Protein AF-A0A969BKU1-F1 (afdb_monomer_lite)

Structure (mmCIF, N/CA/C/O backbone):
data_AF-A0A969BKU1-F1
#
_entry.id   AF-A0A969BKU1-F1
#
loop_
_atom_site.group_PDB
_atom_site.id
_atom_site.type_symbol
_atom_site.label_atom_id
_atom_site.label_alt_id
_atom_site.label_comp_id
_atom_site.label_asym_id
_atom_site.label_entity_id
_atom_site.label_seq_id
_atom_site.pdbx_PDB_ins_code
_atom_site.Cartn_x
_atom_site.Cartn_y
_atom_site.Cartn_z
_atom_site.occupancy
_atom_site.B_iso_or_equiv
_atom_site.auth_seq_id
_atom_site.auth_comp_id
_atom_site.auth_asym_id
_atom_site.auth_atom_id
_atom_site.pdbx_PDB_model_num
ATOM 1 N N . MET A 1 1 ? -5.180 -2.211 26.835 1.00 68.56 1 MET A N 1
ATOM 2 C CA . MET A 1 1 ? -4.235 -1.413 26.022 1.00 68.56 1 MET A CA 1
ATOM 3 C C . MET A 1 1 ? -5.049 -0.366 25.286 1.00 68.56 1 MET A C 1
ATOM 5 O O . MET A 1 1 ? -6.068 -0.729 24.716 1.00 68.56 1 MET A O 1
ATOM 9 N N . HIS A 1 2 ? -4.670 0.909 25.369 1.00 90.38 2 HIS A N 1
ATOM 10 C CA . HIS A 1 2 ? -5.430 2.012 24.774 1.00 90.38 2 HIS A CA 1
ATOM 11 C C . HIS A 1 2 ? -4.568 2.730 23.740 1.00 90.38 2 HIS A C 1
ATOM 13 O O . HIS A 1 2 ? -3.376 2.930 23.966 1.00 90.38 2 HIS A O 1
ATOM 19 N N . ILE A 1 3 ? -5.175 3.102 22.614 1.00 93.00 3 ILE A N 1
ATOM 20 C CA . ILE A 1 3 ? -4.537 3.902 21.568 1.00 93.00 3 ILE A CA 1
ATOM 21 C C . ILE A 1 3 ? -4.876 5.369 21.842 1.00 93.00 3 ILE A C 1
ATOM 23 O O . ILE A 1 3 ? -6.046 5.702 22.023 1.00 93.00 3 ILE A O 1
ATOM 27 N N . VAL A 1 4 ? -3.863 6.237 21.865 1.00 95.25 4 VAL A N 1
ATOM 28 C CA . VAL A 1 4 ? -4.034 7.692 21.980 1.00 95.25 4 VAL A CA 1
ATOM 29 C C . VAL A 1 4 ? -3.504 8.330 20.700 1.00 95.25 4 VAL A C 1
ATOM 31 O O . VAL A 1 4 ? -2.319 8.228 20.399 1.00 95.25 4 VAL A O 1
ATOM 34 N N . GLU A 1 5 ? -4.390 8.966 19.939 1.00 94.81 5 GLU A N 1
ATOM 35 C CA . GLU A 1 5 ? -4.063 9.705 18.716 1.00 94.81 5 GLU A CA 1
ATOM 36 C C . GLU A 1 5 ? -4.125 11.211 19.009 1.00 94.81 5 GLU A C 1
ATOM 38 O O . GLU A 1 5 ? -5.007 11.684 19.727 1.00 94.81 5 GLU A O 1
ATOM 43 N N . LYS A 1 6 ? -3.157 11.961 18.477 1.00 94.56 6 LYS A N 1
ATOM 44 C CA . LYS A 1 6 ? -2.997 13.399 18.725 1.00 94.56 6 LYS A CA 1
ATOM 45 C C . LYS A 1 6 ? -4.032 14.221 17.959 1.00 94.56 6 LYS A C 1
ATOM 47 O O . LYS A 1 6 ? -4.467 15.267 18.437 1.00 94.56 6 LYS A O 1
ATOM 52 N N . GLU A 1 7 ? -4.381 13.785 16.754 1.00 93.44 7 GLU A N 1
ATOM 53 C CA . GLU A 1 7 ? -5.228 14.533 15.824 1.00 93.44 7 GLU A CA 1
ATOM 54 C C . GLU A 1 7 ? -6.645 13.947 15.714 1.00 93.44 7 GLU A C 1
ATOM 56 O O . GLU A 1 7 ? -6.874 12.759 15.923 1.00 93.44 7 GLU A O 1
ATOM 61 N N . LYS A 1 8 ? -7.630 14.779 15.355 1.00 91.56 8 LYS A N 1
ATOM 62 C CA . LYS A 1 8 ? -9.003 14.307 15.117 1.00 91.56 8 LYS A CA 1
ATOM 63 C C . LYS A 1 8 ? -9.130 13.709 13.716 1.00 91.56 8 LYS A C 1
ATOM 65 O O . LYS A 1 8 ? -8.671 14.308 12.745 1.00 91.56 8 LYS A O 1
ATOM 70 N N . PHE A 1 9 ? -9.797 12.562 13.605 1.00 91.38 9 PHE A N 1
ATOM 71 C CA . PHE A 1 9 ? -10.155 11.975 12.314 1.00 91.38 9 PHE A CA 1
ATOM 72 C C . PHE A 1 9 ? -11.435 12.600 11.725 1.00 91.38 9 PHE A C 1
ATOM 74 O O . PHE A 1 9 ? -12.322 12.987 12.488 1.00 91.38 9 PHE A O 1
ATOM 81 N N . PRO A 1 10 ? -11.567 12.647 10.385 1.00 90.88 10 PRO A N 1
ATOM 82 C CA . PRO A 1 10 ? -10.549 12.291 9.396 1.00 90.88 10 PRO A CA 1
ATOM 83 C C . PRO A 1 10 ? -9.520 13.423 9.216 1.00 90.88 10 PRO A C 1
ATOM 85 O O . PRO A 1 10 ? -9.860 14.603 9.257 1.00 90.88 10 PRO A O 1
ATOM 88 N N . ARG A 1 11 ? -8.252 13.061 8.994 1.00 89.44 11 ARG A N 1
ATOM 89 C CA . ARG A 1 11 ? -7.144 14.011 8.802 1.00 89.44 11 ARG A CA 1
ATOM 90 C C . ARG A 1 11 ? -6.374 13.723 7.523 1.00 89.44 11 ARG A C 1
ATOM 92 O O . ARG A 1 11 ? -6.317 12.583 7.066 1.00 89.44 11 ARG A O 1
ATOM 99 N N . PHE A 1 12 ? -5.742 14.752 6.974 1.00 89.50 12 PHE A N 1
ATOM 100 C CA . PHE A 1 12 ? -4.910 14.617 5.787 1.00 89.50 12 PHE A CA 1
ATOM 101 C C . PHE A 1 12 ? -3.502 14.135 6.148 1.00 89.50 12 PHE A C 1
ATOM 103 O O . PHE A 1 12 ? -2.813 14.768 6.945 1.00 89.50 12 PHE A O 1
ATOM 110 N N . VAL A 1 13 ? -3.056 13.049 5.514 1.00 88.31 13 VAL A N 1
ATOM 111 C CA . VAL A 1 13 ? -1.678 12.544 5.582 1.00 88.31 13 VAL A CA 1
ATOM 112 C C . VAL A 1 13 ? -1.242 12.098 4.187 1.00 88.31 13 VAL A C 1
ATOM 114 O O . VAL A 1 13 ? -2.039 11.559 3.421 1.00 88.31 13 VAL A O 1
ATOM 117 N N . ILE A 1 14 ? 0.023 12.350 3.845 1.00 87.75 14 ILE A N 1
ATOM 118 C CA . ILE A 1 14 ? 0.625 11.891 2.587 1.00 87.75 14 ILE A CA 1
ATOM 119 C C . ILE A 1 14 ? 0.909 10.383 2.639 1.00 87.75 14 ILE A C 1
ATOM 121 O O . ILE A 1 14 ? 1.280 9.862 3.685 1.00 87.75 14 ILE A O 1
ATOM 125 N N . GLY A 1 15 ? 0.776 9.693 1.504 1.00 88.75 15 GLY A N 1
ATOM 126 C CA . GLY A 1 15 ? 0.973 8.237 1.427 1.00 88.75 15 GLY A CA 1
ATOM 127 C C . GLY A 1 15 ? -0.214 7.488 0.825 1.00 88.75 15 GLY A C 1
ATOM 128 O O . GLY A 1 15 ? -0.618 6.451 1.330 1.00 88.75 15 GLY A O 1
ATOM 129 N N . GLU A 1 16 ? -0.788 8.010 -0.260 1.00 91.06 16 GLU A N 1
ATOM 130 C CA . GLU A 1 16 ? -2.015 7.462 -0.861 1.00 91.06 16 GLU A CA 1
ATOM 131 C C . GLU A 1 16 ? -1.768 6.198 -1.713 1.00 91.06 16 GLU A C 1
ATOM 133 O O . GLU A 1 16 ? -2.714 5.563 -2.164 1.00 91.06 16 GLU A O 1
ATOM 138 N N . SER A 1 17 ? -0.512 5.833 -1.992 1.00 90.75 17 SER A N 1
ATOM 139 C CA . SER A 1 17 ? -0.150 4.716 -2.876 1.00 90.75 17 SER A CA 1
ATOM 140 C C . SER A 1 17 ? 0.319 3.503 -2.072 1.00 90.75 17 SE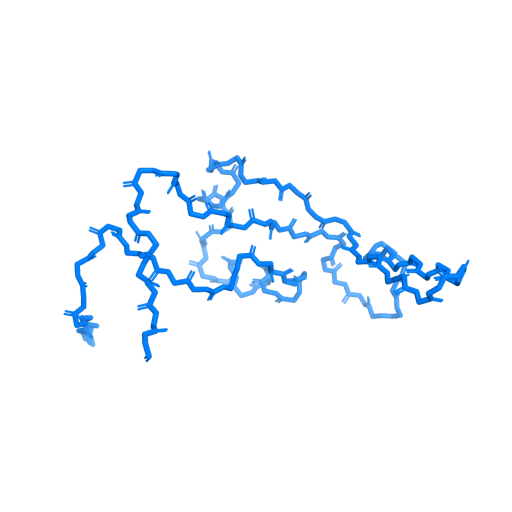R A C 1
ATOM 142 O O . SER A 1 17 ? 1.498 3.431 -1.726 1.00 90.75 17 SER A O 1
ATOM 144 N N . LEU A 1 18 ? -0.564 2.527 -1.850 1.00 91.06 18 LEU A N 1
ATOM 145 C CA . LEU A 1 18 ? -0.211 1.290 -1.152 1.00 91.06 18 LEU A CA 1
ATOM 146 C C . LEU A 1 18 ? 0.539 0.309 -2.074 1.00 91.06 18 LEU A C 1
ATOM 148 O O . LEU A 1 18 ? 0.635 0.492 -3.301 1.00 91.06 18 LEU A O 1
ATOM 152 N N . LEU A 1 19 ? 1.105 -0.720 -1.441 1.00 92.69 19 LEU A N 1
ATOM 153 C CA . LEU A 1 19 ? 1.758 -1.865 -2.070 1.00 92.69 19 LEU A CA 1
ATOM 154 C C . LEU A 1 19 ? 0.986 -3.155 -1.749 1.00 92.69 19 LEU A C 1
ATOM 156 O O . LEU A 1 19 ? 0.387 -3.241 -0.674 1.00 92.69 19 LEU A O 1
ATOM 160 N N . PRO A 1 20 ? 1.040 -4.181 -2.620 1.00 91.19 20 PRO A N 1
ATOM 161 C CA . PRO A 1 20 ? 0.318 -5.436 -2.397 1.00 91.19 20 PRO A CA 1
ATOM 162 C C . PRO A 1 20 ? 0.670 -6.142 -1.083 1.00 91.19 20 PRO A C 1
ATOM 164 O O . PRO A 1 20 ? -0.198 -6.730 -0.450 1.00 91.19 20 PRO A O 1
ATOM 167 N N . ARG A 1 21 ? 1.905 -5.992 -0.590 1.00 91.19 21 ARG A N 1
ATOM 168 C CA . ARG A 1 21 ? 2.344 -6.534 0.708 1.00 91.19 21 ARG A CA 1
ATOM 169 C C . ARG A 1 21 ? 1.507 -6.049 1.901 1.00 91.19 21 ARG A C 1
ATOM 171 O O . ARG A 1 21 ? 1.400 -6.760 2.896 1.00 91.19 21 ARG A O 1
ATOM 178 N N . CYS A 1 22 ? 0.903 -4.862 1.811 1.00 92.06 22 CYS A N 1
ATOM 179 C CA . CYS A 1 22 ? 0.020 -4.334 2.853 1.00 92.06 22 CYS A CA 1
ATOM 180 C C . CYS A 1 22 ? -1.327 -5.065 2.921 1.00 92.06 22 CYS A C 1
ATOM 182 O O . CYS A 1 22 ? -1.982 -4.998 3.954 1.00 92.06 22 CYS A O 1
ATOM 184 N N . MET A 1 23 ? -1.745 -5.744 1.851 1.00 92.44 23 MET A N 1
ATOM 185 C CA . MET A 1 23 ? -3.036 -6.432 1.805 1.00 92.44 23 MET A CA 1
ATOM 186 C C . MET A 1 23 ? -3.095 -7.596 2.796 1.00 92.44 23 MET A C 1
ATOM 188 O O . MET A 1 23 ? -4.123 -7.771 3.430 1.00 92.44 23 MET A O 1
ATOM 192 N N . GLU A 1 24 ? -1.987 -8.315 3.002 1.00 93.00 24 GLU A N 1
ATOM 193 C CA . GLU A 1 24 ? -1.911 -9.396 3.997 1.00 93.00 24 GLU A CA 1
ATOM 194 C C . GLU A 1 24 ? -2.086 -8.861 5.424 1.00 93.00 24 GLU A C 1
ATO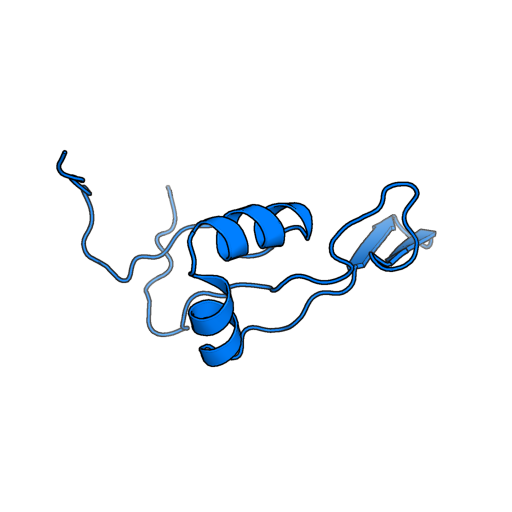M 196 O O . GLU A 1 24 ? -2.891 -9.377 6.180 1.00 93.00 24 GLU A O 1
ATOM 201 N N . VAL A 1 25 ? -1.448 -7.732 5.758 1.00 93.06 25 VAL A N 1
ATOM 202 C CA . VAL A 1 25 ? -1.611 -7.094 7.079 1.00 93.06 25 VAL A CA 1
ATOM 203 C C . VAL A 1 25 ? -3.045 -6.596 7.295 1.00 93.06 25 VAL A C 1
ATOM 205 O O . VAL A 1 25 ? -3.560 -6.627 8.410 1.00 93.06 25 VAL A O 1
ATOM 208 N N . LEU A 1 26 ? -3.697 -6.107 6.236 1.00 93.50 26 LEU A N 1
ATOM 209 C CA . LEU A 1 26 ? -5.095 -5.678 6.295 1.00 93.50 26 LEU A CA 1
ATOM 210 C C . LEU A 1 26 ? -6.054 -6.862 6.444 1.00 93.50 26 LEU A C 1
ATOM 212 O O . LEU A 1 26 ? -7.082 -6.711 7.103 1.00 93.50 26 LEU A O 1
ATOM 216 N N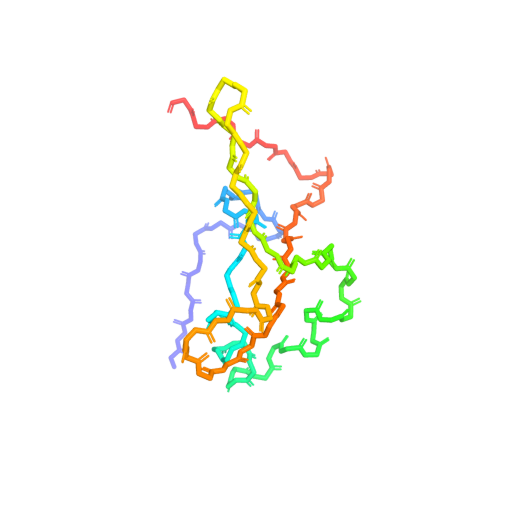 . ASP A 1 27 ? -5.731 -8.001 5.839 1.00 94.06 27 ASP A N 1
ATOM 217 C CA . ASP A 1 27 ? -6.500 -9.239 5.953 1.00 94.06 27 ASP A CA 1
ATOM 218 C C . ASP A 1 27 ? -6.369 -9.836 7.359 1.00 94.06 27 ASP A C 1
ATOM 220 O O . ASP A 1 27 ? -7.377 -10.038 8.035 1.00 94.06 27 ASP A O 1
ATOM 224 N N . ASP A 1 28 ? -5.139 -9.946 7.870 1.00 94.81 28 ASP A N 1
ATOM 225 C CA . ASP A 1 28 ? -4.846 -10.398 9.237 1.00 94.81 28 ASP A CA 1
ATOM 226 C C . ASP A 1 28 ? -5.529 -9.524 10.304 1.00 94.81 28 ASP A C 1
ATOM 228 O O . ASP A 1 28 ? -5.947 -10.008 11.356 1.00 94.81 28 ASP A O 1
ATOM 232 N N . ALA A 1 29 ? -5.670 -8.221 10.037 1.00 94.94 29 ALA A N 1
ATOM 233 C CA . ALA A 1 29 ? -6.368 -7.281 10.912 1.00 94.94 29 ALA A CA 1
ATOM 234 C C . ALA A 1 29 ? -7.903 -7.286 10.741 1.00 94.94 29 ALA A C 1
ATOM 236 O O . ALA A 1 29 ? -8.591 -6.536 11.437 1.00 94.94 29 ALA A O 1
ATOM 237 N N . GLY A 1 30 ? -8.453 -8.068 9.804 1.00 95.38 30 GLY A N 1
ATOM 238 C CA . GLY A 1 30 ? -9.886 -8.101 9.488 1.00 95.38 30 GLY A CA 1
ATOM 239 C C . GLY A 1 30 ? -10.419 -6.814 8.842 1.00 95.38 30 GLY A C 1
ATOM 240 O O . GLY A 1 30 ? -11.616 -6.538 8.886 1.00 95.38 30 GLY A O 1
ATOM 241 N N . LEU A 1 31 ? -9.542 -5.993 8.257 1.00 94.44 31 LEU A N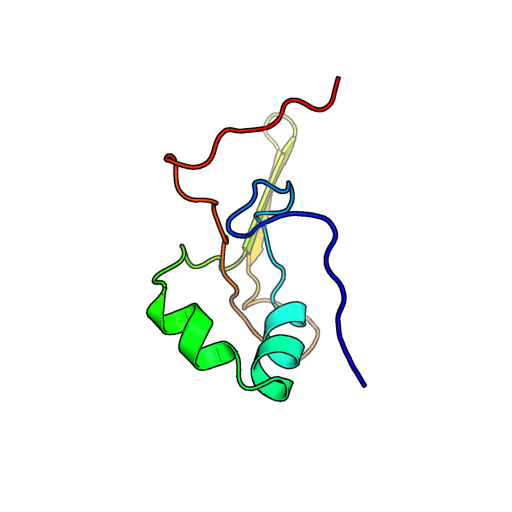 1
ATOM 242 C CA . LEU A 1 31 ? -9.868 -4.690 7.660 1.00 94.44 31 LEU A CA 1
ATOM 243 C C . LEU A 1 31 ? -10.055 -4.750 6.140 1.00 94.44 31 LEU A C 1
ATOM 245 O O . LEU A 1 31 ? -10.468 -3.759 5.531 1.00 94.44 31 LEU A O 1
ATOM 249 N N . LEU A 1 32 ? -9.761 -5.891 5.518 1.00 92.38 32 LEU A N 1
ATOM 250 C CA . LEU A 1 32 ? -9.799 -6.052 4.068 1.00 92.38 32 LEU A CA 1
ATOM 251 C C . LEU A 1 32 ? -11.183 -5.744 3.473 1.00 92.38 32 LEU A C 1
ATOM 253 O O . LEU A 1 32 ? -11.285 -4.999 2.495 1.00 92.38 32 LEU A O 1
ATOM 257 N N . GLU A 1 33 ? -12.251 -6.253 4.086 1.00 92.88 33 GLU A N 1
ATOM 258 C CA . GLU A 1 33 ? -13.623 -6.028 3.614 1.00 92.88 33 GLU A CA 1
ATOM 259 C C . GLU A 1 33 ? -14.049 -4.559 3.755 1.00 92.88 33 GLU A C 1
ATOM 261 O O . GLU A 1 33 ? -14.666 -4.000 2.847 1.00 92.88 33 GLU A O 1
ATOM 266 N N . CYS A 1 34 ? -13.625 -3.882 4.829 1.00 92.62 34 CYS A N 1
ATOM 267 C CA . CYS A 1 34 ? -13.848 -2.446 5.003 1.00 92.62 34 CYS A CA 1
ATOM 268 C C . CYS A 1 34 ? -13.199 -1.638 3.873 1.00 92.62 34 CYS A C 1
ATOM 270 O O . CYS A 1 34 ? -13.826 -0.736 3.320 1.00 92.62 34 CYS A O 1
ATOM 272 N N . ILE A 1 35 ? -11.960 -1.970 3.498 1.00 90.75 35 ILE A N 1
ATOM 273 C CA . ILE A 1 35 ? -11.235 -1.291 2.415 1.00 90.75 35 ILE A CA 1
ATOM 274 C C . ILE A 1 35 ? -11.902 -1.530 1.057 1.00 90.75 35 ILE A C 1
ATOM 276 O O . ILE A 1 35 ? -12.051 -0.583 0.281 1.00 90.75 35 ILE A O 1
ATOM 280 N N . LYS A 1 36 ? -12.352 -2.760 0.774 1.00 89.94 36 LYS A N 1
ATOM 281 C CA . LYS A 1 36 ? -13.099 -3.074 -0.456 1.00 89.94 36 LYS A CA 1
ATOM 282 C C . LYS A 1 36 ? -14.406 -2.281 -0.541 1.00 89.94 36 LYS A C 1
ATOM 284 O O . LYS A 1 36 ? -14.709 -1.731 -1.599 1.00 89.94 36 LYS A O 1
ATOM 289 N N . ALA A 1 37 ? -15.134 -2.154 0.570 1.00 94.31 37 ALA A N 1
ATOM 290 C CA . ALA A 1 37 ? -16.394 -1.412 0.633 1.00 94.31 37 ALA A CA 1
ATOM 291 C C . ALA A 1 37 ? -16.234 0.102 0.391 1.00 94.31 37 ALA A C 1
ATOM 293 O O . ALA A 1 37 ? -17.171 0.747 -0.072 1.00 94.31 37 ALA A O 1
ATOM 294 N N . GLN A 1 38 ? -15.057 0.678 0.664 1.00 90.50 38 GLN A N 1
ATOM 295 C CA . GLN A 1 38 ? -14.787 2.100 0.402 1.00 90.50 38 GLN A CA 1
ATOM 296 C C . GLN A 1 38 ? -14.617 2.433 -1.090 1.00 90.50 38 GLN A C 1
ATOM 298 O O . GLN A 1 38 ? -14.648 3.607 -1.453 1.00 90.50 38 GLN A O 1
ATOM 303 N N . GLY A 1 39 ? -14.427 1.440 -1.967 1.00 89.94 39 GLY A N 1
ATOM 304 C CA . GLY A 1 39 ? -14.346 1.673 -3.413 1.00 89.94 39 GLY A CA 1
ATOM 305 C C . GLY A 1 39 ? -13.111 2.464 -3.863 1.00 89.94 39 GLY A C 1
ATOM 306 O O . GLY A 1 39 ? -13.170 3.205 -4.845 1.00 89.94 39 GLY A O 1
ATOM 307 N N . PHE A 1 40 ? -11.983 2.336 -3.154 1.00 92.31 40 PHE A N 1
ATOM 308 C CA . PHE A 1 40 ? -10.725 2.960 -3.569 1.00 92.31 40 PHE A CA 1
ATOM 309 C C . PHE A 1 40 ? -10.260 2.454 -4.940 1.00 92.31 40 PHE A C 1
ATOM 311 O O . PHE A 1 40 ? -10.492 1.305 -5.318 1.00 92.31 40 PHE A O 1
ATOM 318 N N . GLN A 1 41 ? -9.536 3.303 -5.675 1.00 91.69 41 GLN A N 1
ATOM 319 C CA . GLN A 1 41 ? -9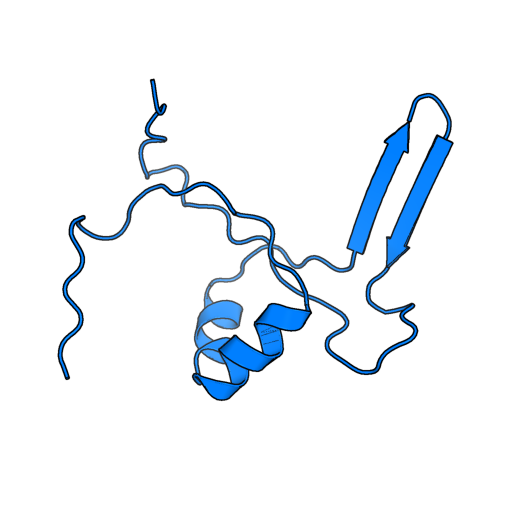.015 2.943 -6.991 1.00 91.69 41 GLN A CA 1
ATOM 320 C C . GLN A 1 41 ? -8.054 1.753 -6.875 1.00 91.69 41 GLN A C 1
ATOM 322 O O . GLN A 1 41 ? -7.033 1.843 -6.189 1.00 91.69 41 GLN A O 1
ATOM 327 N N . GLN A 1 42 ? -8.346 0.665 -7.583 1.00 92.81 42 GLN A N 1
ATOM 328 C CA . GLN A 1 42 ? -7.461 -0.494 -7.647 1.00 92.81 42 GLN A CA 1
ATOM 329 C C . GLN A 1 42 ? -6.174 -0.164 -8.409 1.00 92.81 42 GLN A C 1
ATOM 331 O O . GLN A 1 42 ? -6.155 0.605 -9.373 1.00 92.81 42 GLN A O 1
ATOM 336 N N . LYS A 1 43 ? -5.078 -0.750 -7.942 1.00 92.38 43 LYS A N 1
ATOM 337 C CA . LYS A 1 43 ? -3.726 -0.570 -8.450 1.00 92.38 43 LYS A CA 1
ATOM 338 C C . LYS A 1 43 ? -3.113 -1.946 -8.677 1.00 92.38 43 LYS A C 1
ATOM 340 O O . LYS A 1 43 ? -2.888 -2.694 -7.728 1.00 92.38 43 LYS A O 1
ATOM 345 N N . PHE A 1 44 ? -2.800 -2.221 -9.935 1.00 93.88 44 PHE A N 1
ATOM 346 C CA . PHE A 1 44 ? -2.232 -3.493 -10.388 1.00 93.88 44 PHE A CA 1
ATOM 347 C C . PHE A 1 44 ? -0.745 -3.401 -10.723 1.00 93.88 44 PHE A C 1
ATOM 349 O O . PHE A 1 44 ? -0.147 -4.386 -11.118 1.00 93.88 44 PHE A O 1
ATOM 356 N N . GLY A 1 45 ? -0.128 -2.228 -10.584 1.00 92.56 45 GLY A N 1
ATOM 357 C CA . GLY A 1 45 ? 1.270 -2.077 -10.951 1.00 92.56 45 GLY A CA 1
ATOM 358 C C . GLY A 1 45 ? 1.847 -0.699 -10.682 1.00 92.56 45 GLY A C 1
ATOM 359 O O . GLY A 1 45 ? 1.224 0.168 -10.052 1.00 92.56 45 GLY A O 1
ATOM 360 N N . ALA A 1 46 ? 3.060 -0.509 -11.181 1.00 93.81 46 ALA A N 1
ATOM 361 C CA . ALA A 1 46 ? 3.780 0.750 -11.186 1.00 93.81 46 ALA A CA 1
ATOM 362 C C . ALA A 1 46 ? 4.443 0.957 -12.551 1.00 93.81 46 ALA A C 1
ATOM 364 O O . ALA A 1 46 ? 5.119 0.073 -13.064 1.00 93.81 46 ALA A O 1
ATOM 365 N N . LYS A 1 47 ? 4.273 2.152 -13.118 1.00 93.44 47 LYS A N 1
ATOM 366 C CA . LYS A 1 47 ? 4.905 2.547 -14.377 1.00 93.44 47 LYS A CA 1
ATOM 367 C C . LYS A 1 47 ? 5.936 3.631 -14.098 1.00 93.44 47 LYS A C 1
ATOM 369 O O . LYS A 1 47 ? 5.616 4.633 -13.458 1.00 93.44 47 LYS A O 1
ATOM 374 N N . PHE A 1 48 ? 7.147 3.437 -14.600 1.00 94.12 48 PHE A N 1
ATOM 375 C CA . PHE A 1 48 ? 8.252 4.381 -14.499 1.00 94.12 48 PHE A CA 1
ATOM 376 C C . PHE A 1 48 ? 8.575 4.921 -15.888 1.00 94.12 48 PHE A C 1
ATOM 378 O O . PHE A 1 48 ? 8.623 4.163 -16.857 1.00 94.12 48 PHE A O 1
ATOM 385 N N . LEU A 1 49 ? 8.785 6.233 -15.982 1.00 94.69 49 LEU A N 1
ATOM 386 C CA . LEU A 1 49 ? 9.157 6.912 -17.220 1.00 94.69 49 LEU A CA 1
ATOM 387 C C . LEU A 1 49 ? 10.452 7.693 -16.996 1.00 94.69 49 LEU A C 1
ATOM 389 O O . LEU A 1 49 ? 10.579 8.406 -15.998 1.00 94.69 49 LEU A O 1
ATOM 393 N N . LYS A 1 50 ? 11.406 7.571 -17.922 1.00 94.12 50 LYS A N 1
ATOM 394 C CA . LYS A 1 50 ? 12.662 8.332 -17.927 1.00 94.12 50 LYS A CA 1
ATOM 395 C C . LYS A 1 50 ? 13.010 8.730 -19.362 1.00 94.12 50 LYS A C 1
ATOM 397 O O . LYS A 1 50 ? 13.605 7.944 -20.095 1.00 94.12 50 LYS A O 1
ATOM 402 N N . GLY A 1 51 ? 12.648 9.953 -19.752 1.00 94.00 51 GLY A N 1
ATOM 403 C CA . GLY A 1 51 ? 12.690 10.362 -21.160 1.00 94.00 51 GLY A CA 1
ATOM 404 C C . GLY A 1 51 ? 11.759 9.471 -21.983 1.00 94.00 51 GLY A C 1
ATOM 405 O O . GLY A 1 51 ? 10.612 9.273 -21.586 1.00 94.00 51 GLY A O 1
ATOM 406 N N . ASP A 1 52 ? 12.285 8.872 -23.048 1.00 93.75 52 ASP A N 1
ATOM 407 C CA . ASP A 1 52 ? 11.542 7.943 -23.912 1.00 93.75 52 ASP A CA 1
ATOM 408 C C . ASP A 1 52 ? 11.509 6.498 -23.380 1.00 93.75 52 ASP A C 1
ATOM 410 O O . ASP A 1 52 ? 10.841 5.632 -23.943 1.00 93.75 52 ASP A O 1
ATOM 414 N N . MET A 1 53 ? 12.223 6.207 -22.287 1.00 92.38 53 MET A N 1
ATOM 415 C CA . MET A 1 53 ? 12.212 4.878 -21.677 1.00 92.38 53 MET A CA 1
ATOM 416 C C . MET A 1 53 ? 10.984 4.711 -20.786 1.00 92.38 53 MET A C 1
ATOM 418 O O . MET A 1 53 ? 10.754 5.504 -19.868 1.00 92.38 53 MET A O 1
ATOM 422 N N . VAL A 1 54 ? 10.241 3.630 -21.017 1.00 93.56 54 VAL A N 1
ATOM 423 C CA . VAL A 1 54 ? 9.089 3.225 -20.209 1.00 93.56 54 VAL A CA 1
ATOM 424 C C . VAL A 1 54 ? 9.356 1.842 -19.630 1.00 93.56 54 VAL A C 1
ATOM 426 O O . VAL A 1 54 ? 9.679 0.910 -20.361 1.00 93.56 54 VAL A O 1
ATOM 429 N N . SER A 1 55 ? 9.190 1.700 -18.318 1.00 92.50 55 SER A N 1
ATOM 430 C CA . SER A 1 55 ? 9.221 0.408 -17.630 1.00 92.50 55 SER A CA 1
ATOM 431 C C . SER A 1 55 ? 7.904 0.207 -16.896 1.00 92.50 55 SER A C 1
ATOM 433 O O . SER A 1 55 ? 7.527 1.020 -16.050 1.00 92.50 55 SER A O 1
ATOM 435 N N . ASP A 1 56 ? 7.187 -0.854 -17.251 1.00 93.25 56 ASP A N 1
ATOM 436 C CA . ASP A 1 56 ? 5.914 -1.226 -16.642 1.00 93.25 56 ASP A CA 1
ATOM 437 C C . ASP A 1 56 ? 6.113 -2.456 -15.761 1.00 93.25 56 ASP A C 1
ATOM 439 O O . ASP A 1 56 ? 6.655 -3.460 -16.215 1.00 93.25 56 ASP A O 1
ATOM 443 N N . PHE A 1 57 ? 5.695 -2.358 -14.505 1.00 92.44 57 PHE A N 1
ATOM 444 C CA . PHE A 1 57 ? 5.755 -3.443 -13.539 1.00 92.44 57 PHE A CA 1
ATOM 445 C C . PHE A 1 57 ? 4.334 -3.800 -13.138 1.00 92.44 57 PHE A C 1
ATOM 447 O O . PHE A 1 57 ? 3.675 -3.033 -12.429 1.00 92.44 57 PHE A O 1
ATOM 454 N N . ASN A 1 58 ? 3.876 -4.968 -13.578 1.00 92.62 58 ASN A N 1
ATOM 455 C CA . ASN A 1 58 ? 2.592 -5.523 -13.187 1.00 92.62 58 ASN A CA 1
ATOM 456 C C . ASN A 1 58 ? 2.777 -6.416 -11.956 1.00 92.62 58 ASN A C 1
ATOM 458 O O . ASN A 1 58 ? 3.622 -7.301 -11.949 1.00 92.62 58 ASN A O 1
ATOM 462 N N . PHE A 1 59 ? 1.974 -6.206 -10.919 1.00 91.94 59 PHE A N 1
ATOM 463 C CA . PHE A 1 59 ? 2.009 -6.999 -9.691 1.00 91.94 59 PHE A CA 1
ATOM 464 C C . PHE A 1 59 ? 1.542 -8.445 -9.894 1.00 91.94 59 PHE A C 1
ATOM 466 O O . PHE A 1 59 ? 1.775 -9.278 -9.028 1.00 91.94 59 PHE A O 1
ATOM 473 N N . SER A 1 60 ? 0.897 -8.777 -11.015 1.00 91.19 60 SER A N 1
ATOM 474 C CA . SER A 1 60 ? 0.646 -10.178 -11.369 1.00 91.19 60 SER A CA 1
ATOM 475 C C . SER A 1 60 ? 1.887 -10.908 -11.888 1.00 91.19 60 SER A C 1
ATOM 477 O O . SER A 1 60 ? 1.890 -12.133 -11.907 1.00 91.19 60 SER A O 1
ATOM 479 N N . ASP A 1 61 ? 2.905 -10.176 -12.346 1.00 92.25 61 ASP A N 1
ATOM 480 C CA . ASP A 1 61 ? 4.166 -10.718 -12.856 1.00 92.25 61 ASP A CA 1
ATOM 481 C C . ASP A 1 61 ? 5.271 -10.485 -11.818 1.00 92.25 61 ASP A C 1
ATOM 483 O O . ASP A 1 61 ? 6.001 -9.492 -11.841 1.00 92.25 61 ASP A O 1
ATOM 487 N N . GLN A 1 62 ? 5.318 -11.370 -10.822 1.00 89.50 62 GLN A N 1
ATOM 488 C CA . GLN A 1 62 ? 6.211 -11.259 -9.674 1.00 89.50 62 GLN A CA 1
ATOM 489 C C . GLN A 1 62 ? 6.884 -12.595 -9.359 1.00 89.50 62 GLN A C 1
ATOM 491 O O . GLN A 1 62 ? 6.314 -13.663 -9.550 1.00 89.50 62 GLN A O 1
ATOM 496 N N . PHE A 1 63 ? 8.115 -12.521 -8.848 1.00 90.94 63 PHE A N 1
ATOM 497 C CA . PHE A 1 63 ? 8.901 -13.702 -8.477 1.00 90.94 6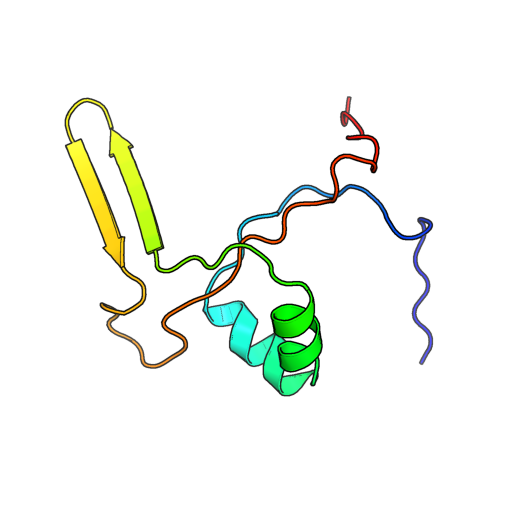3 PHE A CA 1
ATOM 498 C C . PHE A 1 63 ? 8.372 -14.398 -7.215 1.00 90.94 63 PHE A C 1
ATOM 500 O O . PHE A 1 63 ? 8.500 -15.609 -7.069 1.00 90.94 63 PHE A O 1
ATOM 507 N N . SER A 1 64 ? 7.823 -13.623 -6.280 1.00 90.12 64 SER A N 1
ATOM 508 C CA . SER A 1 64 ? 7.293 -14.126 -5.014 1.00 90.12 64 SER A CA 1
ATOM 509 C C . SER A 1 64 ? 5.792 -14.353 -5.097 1.00 90.12 64 SER A C 1
ATOM 511 O O . SER A 1 64 ? 5.087 -13.574 -5.730 1.00 90.12 64 SER A O 1
ATOM 513 N N . ASP A 1 65 ? 5.287 -15.351 -4.382 1.00 88.19 65 ASP A N 1
ATOM 514 C CA . ASP A 1 65 ? 3.848 -15.504 -4.189 1.00 88.19 65 ASP A CA 1
ATOM 515 C C . ASP A 1 65 ? 3.291 -14.364 -3.327 1.00 88.19 65 ASP A C 1
ATOM 517 O O . ASP A 1 65 ? 3.963 -13.831 -2.437 1.00 88.19 65 ASP A O 1
ATOM 521 N N . GLY A 1 66 ? 2.048 -13.967 -3.595 1.00 89.12 66 GLY A N 1
ATOM 522 C CA . GLY A 1 66 ? 1.365 -12.945 -2.814 1.00 89.12 66 GLY A CA 1
ATOM 523 C C . GLY A 1 66 ? 0.257 -12.231 -3.578 1.00 89.12 66 GLY A C 1
ATOM 524 O O . GLY A 1 66 ? -0.194 -12.662 -4.637 1.00 89.12 66 GLY A O 1
ATOM 525 N N . TRP A 1 67 ? -0.184 -11.109 -3.016 1.00 90.56 67 TRP A N 1
ATOM 526 C CA . TRP A 1 67 ? -1.237 -10.285 -3.599 1.00 90.56 67 TRP A CA 1
ATOM 527 C C . TRP A 1 67 ? -0.790 -9.645 -4.917 1.00 90.56 67 TRP A C 1
ATOM 529 O O . TRP A 1 67 ? 0.267 -9.029 -4.990 1.00 90.56 67 TRP A O 1
ATOM 539 N N . THR A 1 68 ? -1.649 -9.720 -5.931 1.00 92.62 68 THR A N 1
ATOM 540 C CA . THR A 1 68 ? -1.405 -9.172 -7.279 1.00 92.62 68 THR A CA 1
ATOM 541 C C . THR A 1 68 ? -2.050 -7.805 -7.500 1.00 92.62 68 THR A C 1
ATOM 543 O O . THR A 1 68 ? -2.018 -7.240 -8.592 1.00 92.62 68 THR A O 1
ATOM 546 N N . TRP A 1 69 ? -2.676 -7.250 -6.466 1.00 91.88 69 TRP A N 1
ATOM 547 C CA . TRP A 1 69 ? -3.337 -5.958 -6.529 1.00 91.88 69 TRP A CA 1
ATOM 548 C C . TRP A 1 69 ? -3.322 -5.280 -5.165 1.00 91.88 69 TRP A C 1
ATOM 550 O O . TRP A 1 69 ? -3.137 -5.897 -4.118 1.00 91.88 69 TRP A O 1
ATOM 560 N N . THR A 1 70 ? -3.509 -3.972 -5.190 1.00 93.62 70 THR A N 1
ATOM 561 C CA . THR A 1 70 ? -3.694 -3.144 -4.003 1.00 93.62 70 THR A CA 1
ATOM 562 C C . THR A 1 70 ? -4.579 -1.957 -4.364 1.00 93.62 70 THR A C 1
ATOM 564 O O . THR A 1 70 ? -5.153 -1.911 -5.453 1.00 93.62 70 THR A O 1
ATOM 567 N N . CYS A 1 71 ? -4.710 -0.977 -3.480 1.00 91.00 71 CYS A N 1
ATOM 568 C CA . CYS A 1 71 ? -5.508 0.213 -3.729 1.00 91.00 71 CYS A CA 1
ATOM 569 C C . CYS A 1 71 ? -4.697 1.503 -3.581 1.00 91.00 71 CYS A C 1
ATOM 571 O O . CYS A 1 71 ? -3.665 1.576 -2.913 1.00 91.00 71 CYS A O 1
ATOM 573 N N . ARG A 1 72 ? -5.173 2.552 -4.245 1.00 91.25 72 ARG A N 1
ATOM 574 C CA . ARG A 1 72 ? -4.766 3.929 -4.000 1.00 91.25 72 ARG A CA 1
ATOM 575 C C . ARG A 1 72 ? -5.797 4.574 -3.073 1.00 91.25 72 ARG A C 1
ATOM 577 O O . ARG A 1 72 ? -6.886 4.942 -3.514 1.00 91.25 72 ARG A O 1
ATOM 584 N N . CYS A 1 73 ? -5.437 4.734 -1.804 1.00 90.25 73 CYS A N 1
ATOM 585 C CA . CYS A 1 73 ? -6.276 5.325 -0.763 1.00 90.25 73 CYS A CA 1
ATOM 586 C C . CYS A 1 73 ? -6.177 6.852 -0.797 1.00 90.25 73 CYS A C 1
ATOM 588 O O . CYS A 1 73 ? -5.483 7.467 0.012 1.00 90.25 73 CYS A O 1
ATOM 590 N N . ARG A 1 74 ? -6.835 7.473 -1.779 1.00 86.25 74 ARG A N 1
ATOM 591 C CA . ARG A 1 74 ? -6.884 8.934 -1.885 1.00 86.25 74 ARG A CA 1
ATOM 592 C C . ARG A 1 74 ? -7.765 9.516 -0.782 1.00 86.25 74 ARG A C 1
ATOM 594 O O . ARG A 1 74 ? -8.891 9.057 -0.596 1.00 86.25 74 ARG A O 1
ATOM 601 N N . ALA A 1 75 ? -7.289 10.556 -0.100 1.00 84.38 75 ALA A N 1
ATOM 602 C CA . ALA A 1 75 ? -8.127 11.276 0.855 1.00 84.38 75 ALA A CA 1
ATOM 603 C C . ALA A 1 75 ? -9.299 11.983 0.133 1.00 84.38 75 ALA A C 1
ATOM 605 O O . ALA A 1 75 ? -9.108 12.489 -0.982 1.00 84.38 75 ALA A O 1
ATOM 606 N N . PRO A 1 76 ? -10.493 12.071 0.753 1.00 81.69 76 PRO A N 1
ATOM 607 C CA . PRO A 1 76 ? -11.593 12.876 0.233 1.00 81.69 76 PRO A CA 1
ATOM 608 C C . PRO A 1 76 ? -11.160 14.319 -0.037 1.00 81.69 76 PRO A C 1
ATOM 610 O O . PRO A 1 76 ? -10.420 14.920 0.744 1.00 81.69 76 PRO A O 1
ATOM 613 N N . THR A 1 77 ? -11.663 14.905 -1.123 1.00 76.12 77 THR A N 1
ATOM 614 C CA . THR A 1 77 ? -11.368 16.297 -1.505 1.00 76.12 77 THR A CA 1
ATOM 615 C C . THR A 1 77 ? -11.870 17.325 -0.491 1.00 76.12 77 THR A C 1
ATOM 617 O O . THR A 1 77 ? -11.400 18.458 -0.503 1.00 76.12 77 THR A O 1
ATOM 620 N N . SER A 1 78 ? -12.786 16.932 0.398 1.00 77.88 78 SER A N 1
ATOM 621 C CA . SER A 1 78 ? -13.298 17.752 1.498 1.00 77.88 78 SER A CA 1
ATOM 622 C C . SER A 1 78 ? -12.301 17.951 2.645 1.00 77.88 78 SER A C 1
ATOM 624 O O . SER A 1 78 ? -12.487 18.867 3.442 1.00 77.88 78 SER A O 1
ATOM 626 N N . ILE A 1 79 ? -11.248 17.129 2.750 1.00 80.50 79 ILE A N 1
ATOM 627 C CA . ILE A 1 79 ? -10.250 17.254 3.817 1.00 80.50 79 ILE A CA 1
ATOM 628 C C . ILE A 1 79 ? -9.174 18.264 3.389 1.00 80.50 79 ILE A C 1
ATOM 630 O O . ILE A 1 79 ? -8.519 18.058 2.360 1.00 80.50 79 ILE A O 1
ATOM 634 N N . PRO A 1 80 ? -8.929 19.333 4.172 1.00 77.50 80 PRO A N 1
ATOM 635 C CA . PRO A 1 80 ? -7.899 20.312 3.856 1.00 77.50 80 PRO A CA 1
ATOM 636 C C . PRO A 1 80 ? -6.519 19.656 3.771 1.00 77.50 80 PRO A C 1
ATOM 638 O O . PRO A 1 80 ? -6.055 19.010 4.713 1.00 77.50 80 PRO A O 1
ATOM 641 N N . ARG A 1 81 ? -5.829 19.855 2.645 1.00 74.44 81 ARG A N 1
ATOM 642 C CA . ARG A 1 81 ? -4.432 19.442 2.494 1.00 74.44 81 ARG A CA 1
ATOM 643 C C . ARG A 1 81 ? -3.563 20.381 3.322 1.00 74.44 81 ARG A C 1
ATOM 645 O O . ARG A 1 81 ? -3.267 21.491 2.885 1.00 74.44 81 ARG A O 1
ATOM 652 N N . SER A 1 82 ? -3.173 19.948 4.516 1.00 64.00 82 SER A N 1
ATOM 653 C CA . SER A 1 82 ? -2.142 20.634 5.296 1.00 64.00 82 SER A CA 1
ATOM 654 C C . SER A 1 82 ? -0.863 20.700 4.455 1.00 64.00 82 SER A C 1
ATOM 656 O O . SER A 1 82 ? -0.274 19.668 4.122 1.00 64.00 82 SER A O 1
ATOM 658 N N . ARG A 1 83 ? -0.451 21.911 4.057 1.00 52.22 83 ARG A N 1
ATOM 659 C CA . ARG A 1 83 ? 0.917 22.133 3.587 1.00 52.22 83 ARG A CA 1
ATOM 660 C C . ARG A 1 83 ? 1.783 22.062 4.838 1.00 52.22 83 ARG A C 1
ATOM 662 O O . ARG A 1 83 ? 1.688 22.949 5.680 1.00 52.22 83 ARG A O 1
ATOM 669 N N . LYS A 1 84 ? 2.608 21.021 4.972 1.00 47.19 84 LYS A N 1
ATOM 670 C CA . LYS A 1 84 ? 3.775 21.138 5.848 1.00 47.19 84 LYS A CA 1
ATOM 671 C C . LYS A 1 84 ? 4.619 22.280 5.272 1.00 47.19 84 LYS A C 1
ATOM 673 O O . LYS A 1 84 ? 5.080 22.159 4.137 1.00 47.19 84 LYS A O 1
ATOM 678 N N . ALA A 1 85 ? 4.668 23.401 5.988 1.00 36.50 85 ALA A N 1
ATOM 679 C CA . ALA A 1 85 ? 5.735 24.383 5.845 1.00 36.50 85 ALA A CA 1
ATOM 680 C C . ALA A 1 85 ? 7.042 23.774 6.366 1.00 36.50 85 ALA A C 1
ATOM 682 O O . ALA A 1 85 ? 6.950 22.907 7.271 1.00 36.50 85 ALA A O 1
#

Secondary structure (DSSP, 8-state):
-----SSPSS---S--B--THHHHHHHHTT-HHHHHHTTPEEE-EEEEEETTEEEEEETTS-SS-S-S-EEE-PPPTTS------

pLDDT: mean 88.71, std 10.07, range [36.5, 95.38]

Foldseek 3Di:
DDDDDPDDPPADDPDQDDDQVVLVVCVVVVNNVVVVVVVFAKDQWDWDDDPPDIDTGGLVPDPDDGGRIDGRRDDDPPHDDDDPD

Radius of gyration: 16.11 Å; chains: 1; bounding box: 29×40×50 Å

Sequence (85 aa):
MHIVEKEKFPRFVIGESLLPRCMEVLDDAGLLECIKAQGFQQKFGAKFLKGDMVSDFNFSDQFSDGWTWTCRCRAPTSIPRSRKA